Protein AF-A0A0D6JKE6-F1 (afdb_monomer_lite)

Organism: NCBI:txid1608628

pLDDT: mean 87.44, std 10.53, range [48.31, 97.19]

Sequence (81 aa):
MGRLLIAIAILLCLAWAGAVAYEAWVSWPHLSLDLSHGDAGTQAAYDQAVIMHVVRYAVVGIAPFLIVTALSLMFGRSRKS

Foldseek 3Di:
DVVVVVVVVVVVLVVQLVVLVVVLVVPPDDDDPPDDPPDPVSVVVSVVSNVVSVVVSVCSNCVVVVVVVVVCVVVVVVVVD

Secondary structure (DSSP, 8-state):
-HHHHHHHHHHHHHHHHHHHHHHHHHT-----TTS-TT-HHHHHHHHHHHHHHHHHHHHHHHHHHHHHHHHHHHHHHHTT-

Radius of gyration: 19.71 Å; chains: 1; bounding box: 47×33×48 Å

Structure (mmCIF, N/CA/C/O backbone):
data_AF-A0A0D6JKE6-F1
#
_entry.id   AF-A0A0D6JKE6-F1
#
loop_
_atom_site.group_PDB
_atom_site.id
_atom_site.type_symbol
_atom_site.label_atom_id
_atom_site.label_alt_id
_atom_site.label_comp_id
_atom_site.label_asym_id
_atom_site.label_entity_id
_atom_site.label_seq_id
_atom_site.pdbx_PDB_ins_code
_atom_site.Cartn_x
_atom_site.Cartn_y
_atom_site.Cartn_z
_atom_site.occupancy
_atom_site.B_iso_or_equiv
_atom_site.auth_seq_id
_atom_site.auth_comp_id
_atom_site.auth_asym_id
_atom_site.auth_atom_id
_atom_site.pdbx_PDB_model_num
ATOM 1 N N . MET A 1 1 ? -20.232 4.937 24.922 1.00 72.44 1 MET A N 1
ATOM 2 C CA . MET A 1 1 ? -19.122 4.021 24.557 1.00 72.44 1 MET A CA 1
ATOM 3 C C . MET A 1 1 ? -19.033 3.738 23.057 1.00 72.44 1 MET A C 1
ATOM 5 O O . MET A 1 1 ? -17.963 3.955 22.513 1.00 72.44 1 MET A O 1
ATOM 9 N N . GLY A 1 2 ? -20.110 3.354 22.355 1.00 86.25 2 GLY A N 1
ATOM 10 C CA . GLY A 1 2 ? -20.033 2.999 20.919 1.00 86.25 2 GLY A CA 1
ATOM 11 C C . GLY A 1 2 ? -19.420 4.064 19.991 1.00 86.25 2 GLY A C 1
ATOM 12 O O . GLY A 1 2 ? -18.553 3.748 19.188 1.00 86.25 2 GLY A O 1
ATOM 13 N N . ARG A 1 3 ? -19.785 5.344 20.153 1.00 90.38 3 ARG A N 1
ATOM 14 C CA . ARG A 1 3 ? -19.224 6.454 19.352 1.00 90.38 3 ARG A CA 1
ATOM 15 C C . ARG A 1 3 ? -17.713 6.645 19.530 1.00 90.38 3 ARG A C 1
ATOM 17 O O . ARG A 1 3 ? -17.026 6.943 18.563 1.00 90.38 3 ARG A O 1
ATOM 24 N N . LEU A 1 4 ? -17.208 6.446 20.749 1.00 93.25 4 LEU A N 1
ATOM 25 C CA . LEU A 1 4 ? -15.778 6.546 21.050 1.00 93.25 4 LEU A CA 1
ATOM 26 C C . LEU A 1 4 ? -15.000 5.419 20.360 1.00 93.25 4 LEU A C 1
ATOM 28 O O . LEU A 1 4 ? -13.972 5.675 19.749 1.00 93.25 4 LEU A O 1
ATOM 32 N N . LEU A 1 5 ? -15.526 4.190 20.400 1.00 90.56 5 LEU A N 1
ATOM 33 C CA . LEU A 1 5 ? -14.914 3.038 19.731 1.00 90.56 5 LEU A CA 1
ATOM 34 C C . LEU A 1 5 ? -14.867 3.217 18.209 1.00 90.56 5 LEU A C 1
ATOM 36 O O . LEU A 1 5 ? -13.851 2.912 17.595 1.00 90.56 5 LEU A O 1
ATOM 40 N N . ILE A 1 6 ? -15.931 3.764 17.611 1.00 89.62 6 ILE A N 1
ATOM 41 C CA . ILE A 1 6 ? -15.961 4.079 16.175 1.00 89.62 6 ILE A CA 1
ATOM 42 C C . ILE A 1 6 ? -14.918 5.149 15.836 1.00 89.62 6 ILE A C 1
ATOM 44 O O . ILE A 1 6 ? -14.174 4.983 14.875 1.00 89.62 6 ILE A O 1
ATOM 48 N N . ALA A 1 7 ? -14.820 6.219 16.631 1.00 93.69 7 ALA A N 1
ATOM 49 C CA . ALA A 1 7 ? -13.818 7.261 16.413 1.00 93.69 7 ALA A CA 1
ATOM 50 C C . ALA A 1 7 ? -12.386 6.704 16.497 1.00 93.69 7 ALA A C 1
ATOM 52 O O . ALA A 1 7 ? -11.569 6.989 15.626 1.00 93.69 7 ALA A O 1
ATOM 53 N N . ILE A 1 8 ? -12.102 5.857 17.492 1.00 93.81 8 ILE A N 1
ATOM 54 C CA . ILE A 1 8 ? -10.805 5.177 17.625 1.00 93.81 8 ILE A CA 1
ATOM 55 C C . ILE A 1 8 ? -10.530 4.295 16.402 1.00 93.81 8 ILE A C 1
ATOM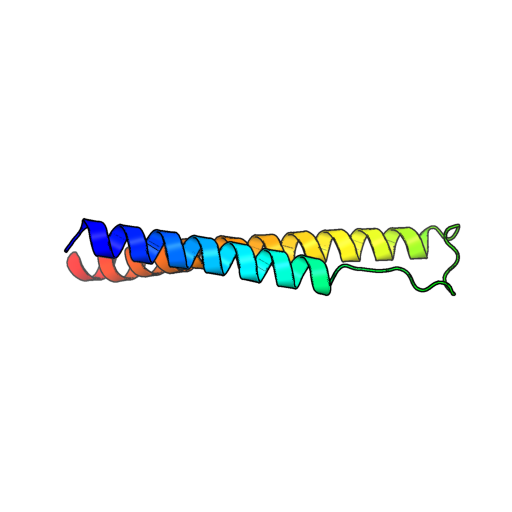 57 O O . ILE A 1 8 ? -9.437 4.355 15.847 1.00 93.81 8 ILE A O 1
ATOM 61 N N . ALA A 1 9 ? -11.513 3.515 15.946 1.00 88.69 9 ALA A N 1
ATOM 62 C CA . ALA A 1 9 ? -11.356 2.667 14.767 1.00 88.69 9 ALA A CA 1
ATOM 63 C C . ALA A 1 9 ? -11.044 3.487 13.504 1.00 88.69 9 ALA A C 1
ATOM 65 O O . ALA A 1 9 ? -10.132 3.138 12.760 1.00 88.69 9 ALA A O 1
ATOM 66 N N . ILE A 1 10 ? -11.741 4.610 13.297 1.00 90.81 10 ILE A N 1
ATOM 67 C CA . ILE A 1 10 ? -11.475 5.524 12.176 1.00 90.81 10 ILE A CA 1
ATOM 68 C C . ILE A 1 10 ? -10.050 6.079 12.259 1.00 90.81 10 ILE A C 1
ATOM 70 O O . ILE A 1 10 ? -9.331 6.053 11.263 1.00 90.81 10 ILE A O 1
ATOM 74 N N . LEU A 1 11 ? -9.619 6.542 13.436 1.00 95.38 11 LEU A N 1
ATOM 75 C CA . LEU A 1 11 ? -8.265 7.067 13.631 1.00 95.38 11 LEU A CA 1
ATOM 76 C C . LEU A 1 11 ? -7.194 6.009 13.351 1.00 95.38 11 LEU A C 1
ATOM 78 O O . LEU A 1 11 ? -6.200 6.316 12.701 1.00 95.38 11 LEU A O 1
ATOM 82 N N . LEU A 1 12 ? -7.411 4.765 13.781 1.00 92.94 12 LEU A N 1
ATOM 83 C CA . LEU A 1 12 ? -6.504 3.655 13.487 1.00 92.94 12 LEU A CA 1
ATOM 84 C C . LEU A 1 12 ? -6.444 3.347 11.986 1.00 92.94 12 LEU A C 1
ATOM 86 O O . LEU A 1 12 ? -5.354 3.144 11.455 1.00 92.94 12 LEU A O 1
ATOM 90 N N . CYS A 1 13 ? -7.582 3.362 11.284 1.00 91.25 13 CYS A N 1
ATOM 91 C CA . CYS A 1 13 ? -7.611 3.187 9.830 1.00 91.25 13 CYS A CA 1
ATOM 92 C C . CYS A 1 13 ? -6.861 4.309 9.101 1.00 91.25 13 CYS A C 1
ATOM 94 O O . CYS A 1 13 ? -6.099 4.029 8.178 1.00 91.25 13 CYS A O 1
ATOM 96 N N . LEU A 1 14 ? -7.045 5.563 9.523 1.00 93.94 14 LEU A N 1
ATOM 97 C CA . LEU A 1 14 ? -6.337 6.708 8.948 1.00 93.94 14 LEU A CA 1
ATOM 98 C C . LEU A 1 14 ? -4.833 6.637 9.220 1.00 93.94 14 LEU A C 1
ATOM 100 O O . LEU A 1 14 ? -4.040 6.851 8.306 1.00 93.94 14 LEU A O 1
ATOM 104 N N . ALA A 1 15 ? -4.438 6.293 10.448 1.00 96.06 15 ALA A N 1
ATOM 105 C CA . ALA A 1 15 ? -3.037 6.117 10.811 1.00 96.06 15 ALA A CA 1
ATOM 106 C C . ALA A 1 15 ? -2.381 4.995 9.993 1.00 96.06 15 ALA A C 1
ATOM 108 O O . ALA A 1 15 ? -1.275 5.174 9.491 1.00 96.06 15 ALA A O 1
ATOM 109 N N . TRP A 1 16 ? -3.079 3.872 9.795 1.00 95.19 16 TRP A N 1
ATOM 110 C CA . TRP A 1 16 ? -2.595 2.776 8.957 1.00 95.19 16 TRP A CA 1
ATOM 111 C C . TRP A 1 16 ? -2.442 3.197 7.496 1.00 95.19 16 TRP A C 1
ATOM 113 O O . TRP A 1 16 ? -1.383 2.997 6.909 1.00 95.19 16 TRP A O 1
ATOM 123 N N . ALA A 1 17 ? -3.471 3.820 6.916 1.00 93.31 17 ALA A N 1
ATOM 124 C CA . ALA A 1 17 ? -3.419 4.301 5.540 1.00 93.31 17 ALA A CA 1
ATOM 125 C C . ALA A 1 17 ? -2.269 5.302 5.340 1.00 93.31 17 ALA A C 1
ATOM 127 O O . ALA A 1 17 ? -1.528 5.195 4.366 1.00 93.31 17 ALA A O 1
ATOM 128 N N . GLY A 1 18 ? -2.081 6.222 6.292 1.00 96.69 18 GLY A N 1
ATOM 129 C CA . GLY A 1 18 ? -0.967 7.167 6.296 1.00 96.69 18 GLY A CA 1
ATOM 130 C C . GLY A 1 18 ? 0.396 6.479 6.380 1.00 96.69 18 GLY A C 1
ATOM 131 O O . GLY A 1 18 ? 1.285 6.812 5.603 1.00 96.69 18 GLY A O 1
ATOM 132 N N . ALA A 1 19 ? 0.552 5.486 7.259 1.00 96.50 19 ALA A N 1
ATOM 133 C CA . ALA A 1 19 ? 1.793 4.723 7.390 1.00 96.50 19 ALA A CA 1
ATOM 134 C C . ALA A 1 19 ? 2.129 3.948 6.106 1.00 96.50 19 ALA A C 1
ATOM 136 O O . ALA A 1 19 ? 3.250 4.028 5.615 1.00 96.50 19 ALA A O 1
ATOM 137 N N . VAL A 1 20 ? 1.152 3.253 5.516 1.00 96.56 20 VAL A N 1
ATOM 138 C CA . VAL A 1 20 ? 1.340 2.514 4.256 1.00 96.56 20 VAL A CA 1
ATOM 139 C C . VAL A 1 20 ? 1.688 3.464 3.110 1.00 96.56 20 VAL A C 1
ATOM 141 O O . VAL A 1 20 ? 2.590 3.162 2.333 1.00 96.56 20 VAL A O 1
ATOM 144 N N . ALA A 1 21 ? 1.017 4.616 3.017 1.00 95.12 21 ALA A N 1
ATOM 145 C CA . ALA A 1 21 ? 1.312 5.623 2.000 1.00 95.12 21 ALA A CA 1
ATOM 146 C C . ALA A 1 21 ? 2.716 6.223 2.168 1.00 95.12 21 ALA A C 1
ATOM 148 O O . ALA A 1 21 ? 3.435 6.381 1.183 1.00 95.12 21 ALA A O 1
ATOM 149 N N . TYR A 1 22 ? 3.122 6.520 3.405 1.00 97.19 22 TYR A N 1
ATOM 150 C CA . TYR A 1 22 ? 4.460 7.021 3.712 1.00 97.19 22 TYR A CA 1
ATOM 151 C C . TYR A 1 22 ? 5.542 6.007 3.330 1.00 97.19 22 TYR A C 1
ATOM 153 O O . TYR A 1 22 ? 6.481 6.346 2.613 1.00 97.19 22 TYR A O 1
ATOM 161 N N . GLU A 1 23 ? 5.380 4.750 3.737 1.00 96.50 23 GLU A N 1
ATOM 162 C CA . GLU A 1 23 ? 6.317 3.680 3.394 1.00 96.50 23 GLU A CA 1
ATOM 163 C C . GLU A 1 23 ? 6.395 3.461 1.878 1.00 96.50 23 GLU A C 1
ATOM 165 O O . GLU A 1 23 ? 7.492 3.358 1.328 1.00 96.50 23 GLU A O 1
ATOM 170 N N . ALA A 1 24 ? 5.254 3.454 1.180 1.00 94.88 24 ALA A N 1
ATOM 171 C CA . ALA A 1 24 ? 5.203 3.318 -0.276 1.00 94.88 24 ALA A CA 1
ATOM 172 C C . ALA A 1 24 ? 5.922 4.467 -0.997 1.00 94.88 24 ALA A C 1
ATOM 174 O O . ALA A 1 24 ? 6.549 4.243 -2.033 1.00 94.88 24 ALA A O 1
ATOM 175 N N . TRP A 1 25 ? 5.832 5.682 -0.452 1.00 94.69 25 TRP A N 1
ATOM 176 C CA . TRP A 1 25 ? 6.511 6.862 -0.975 1.00 94.69 25 TRP A CA 1
ATOM 177 C C . TRP A 1 25 ? 8.027 6.787 -0.774 1.00 94.69 25 TRP A C 1
ATOM 179 O O . TRP A 1 25 ? 8.789 6.990 -1.716 1.00 94.69 25 TRP A O 1
ATOM 189 N N . VAL A 1 26 ? 8.477 6.466 0.442 1.00 96.00 26 VAL A N 1
ATOM 190 C CA . VAL A 1 26 ? 9.909 6.435 0.787 1.00 96.00 26 VAL A CA 1
ATOM 191 C C . VAL A 1 26 ? 10.653 5.322 0.049 1.00 96.00 26 VAL A C 1
ATOM 193 O O . VAL A 1 26 ? 11.810 5.495 -0.326 1.00 96.00 26 VAL A O 1
ATOM 196 N N . SER A 1 27 ? 10.000 4.187 -0.183 1.00 92.81 27 SER A N 1
ATOM 197 C CA . SER A 1 27 ? 10.610 3.018 -0.826 1.00 92.81 27 SER A CA 1
ATOM 198 C C . SER A 1 27 ? 10.355 2.934 -2.335 1.00 92.81 27 SER A C 1
ATOM 200 O O . SER A 1 27 ? 10.514 1.865 -2.925 1.00 92.81 27 SER A O 1
ATOM 202 N N . TRP A 1 28 ? 9.951 4.040 -2.970 1.00 93.56 28 TRP A N 1
ATOM 203 C CA . TRP A 1 28 ? 9.604 4.053 -4.388 1.00 93.56 28 TRP A CA 1
ATOM 204 C C . TRP A 1 28 ? 10.761 3.554 -5.283 1.00 93.56 28 TRP A C 1
ATOM 206 O O . TRP A 1 28 ? 11.910 3.986 -5.104 1.00 93.56 28 TRP A O 1
ATOM 216 N N . PRO A 1 29 ? 10.486 2.676 -6.270 1.00 90.19 29 PRO A N 1
ATOM 217 C CA . PRO A 1 29 ? 11.500 2.206 -7.205 1.00 90.19 29 PRO A CA 1
ATOM 218 C C . PRO A 1 29 ? 12.120 3.364 -7.990 1.00 90.19 29 PRO A C 1
ATOM 220 O O . PRO A 1 29 ? 11.420 4.163 -8.619 1.00 90.19 29 PRO A O 1
ATOM 223 N N . HIS A 1 30 ? 13.448 3.427 -7.999 1.00 87.81 30 HIS A N 1
ATOM 224 C CA . HIS A 1 30 ? 14.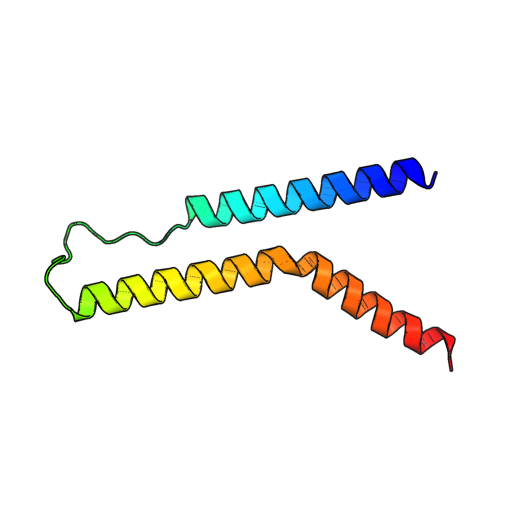223 4.417 -8.741 1.00 87.81 30 HIS A CA 1
ATOM 225 C C . HIS A 1 30 ? 15.221 3.725 -9.673 1.00 87.81 30 HIS A C 1
ATOM 227 O O . HIS A 1 30 ? 15.744 2.656 -9.363 1.00 87.81 30 HIS A O 1
ATOM 233 N N . LEU A 1 31 ? 15.470 4.345 -10.826 1.00 83.25 31 LEU A N 1
ATOM 234 C CA . LEU A 1 31 ? 16.522 3.937 -11.751 1.00 83.25 31 LEU A CA 1
ATOM 235 C C . LEU A 1 31 ? 17.837 4.596 -11.343 1.00 83.25 31 LEU A C 1
ATOM 237 O O . LEU A 1 31 ? 17.886 5.804 -11.103 1.00 83.25 31 LEU A O 1
ATOM 241 N N . SER A 1 32 ? 18.907 3.807 -11.286 1.00 79.25 32 SER A N 1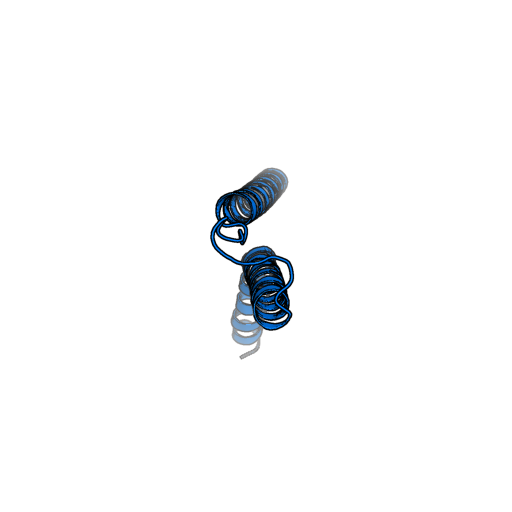
ATOM 242 C CA . SER A 1 32 ? 20.259 4.340 -11.137 1.00 79.25 32 SER A CA 1
ATOM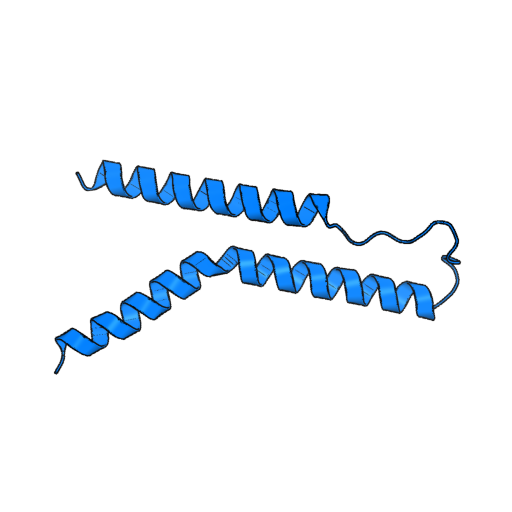 243 C C . SER A 1 32 ? 20.627 5.169 -12.366 1.00 79.25 32 SER A C 1
ATOM 245 O O . SER A 1 32 ?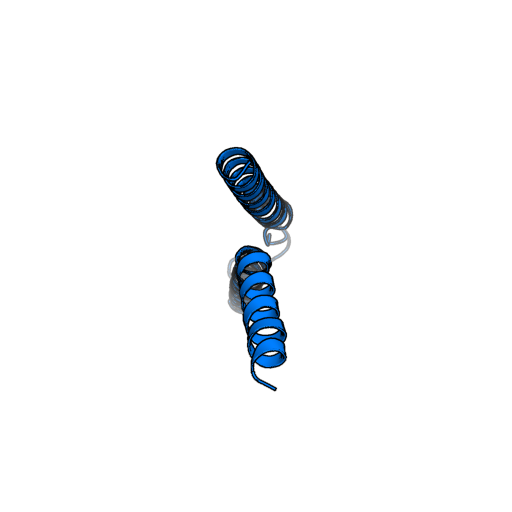 20.373 4.752 -13.495 1.00 79.25 32 SER A O 1
ATOM 247 N N . LEU A 1 33 ? 21.277 6.314 -12.147 1.00 75.62 33 LEU A N 1
ATOM 248 C CA . LEU A 1 33 ? 21.756 7.206 -13.213 1.00 75.62 33 LEU A CA 1
ATOM 249 C C . LEU A 1 33 ? 22.711 6.513 -14.201 1.00 75.62 33 LEU A C 1
ATOM 251 O O . LEU A 1 33 ? 22.797 6.928 -15.352 1.00 75.62 33 LEU A O 1
ATOM 255 N N . ASP A 1 34 ? 23.378 5.443 -13.764 1.00 76.56 34 ASP A N 1
ATOM 256 C CA . ASP A 1 34 ? 24.329 4.670 -14.571 1.00 76.56 34 ASP A CA 1
ATOM 257 C C . ASP A 1 34 ? 23.658 3.712 -15.574 1.00 76.56 34 ASP A C 1
ATOM 259 O O . ASP A 1 34 ? 24.335 3.137 -16.428 1.00 76.56 34 ASP A O 1
ATOM 263 N N . LEU A 1 35 ? 22.337 3.514 -15.493 1.00 72.81 35 LEU A N 1
ATOM 264 C CA . LEU A 1 35 ? 21.600 2.641 -16.406 1.00 72.81 35 LEU A CA 1
ATOM 265 C C . LEU A 1 35 ? 21.069 3.434 -17.609 1.00 72.81 35 LEU A C 1
ATOM 267 O O . LEU A 1 35 ? 20.411 4.471 -17.479 1.00 72.81 35 LEU A O 1
ATOM 271 N N . SER A 1 36 ? 21.340 2.921 -18.812 1.00 71.25 36 SER A N 1
ATOM 272 C CA . SER A 1 36 ? 20.844 3.516 -20.053 1.00 71.25 36 SER A CA 1
ATOM 273 C C . SER A 1 36 ? 19.321 3.444 -20.100 1.00 71.25 36 SER A C 1
ATOM 275 O O . SER A 1 36 ? 18.737 2.364 -20.160 1.00 71.25 36 SER A O 1
ATOM 277 N N . HIS A 1 37 ? 18.674 4.606 -20.165 1.00 66.06 37 HIS A N 1
ATOM 278 C CA . HIS A 1 37 ? 17.222 4.708 -20.334 1.00 66.06 37 HIS A CA 1
ATOM 279 C C . HIS A 1 37 ? 16.745 4.191 -21.703 1.00 66.06 37 HIS A C 1
ATOM 281 O O . HIS A 1 37 ? 15.546 4.029 -21.905 1.00 66.06 37 HIS A O 1
ATOM 287 N N . GLY A 1 38 ? 17.662 3.958 -22.649 1.00 74.00 38 GLY A N 1
ATOM 288 C CA . GLY A 1 38 ? 17.354 3.437 -23.981 1.00 74.00 38 GLY A CA 1
ATOM 289 C C . GLY A 1 38 ? 17.387 1.912 -24.087 1.00 74.00 38 GLY A C 1
ATOM 290 O O . GLY A 1 38 ? 17.022 1.385 -25.135 1.00 74.00 38 GLY A O 1
ATOM 291 N N . ASP A 1 39 ? 17.829 1.200 -23.046 1.00 83.44 39 ASP A N 1
ATOM 292 C CA . ASP A 1 39 ? 17.827 -0.261 -23.050 1.00 83.44 39 ASP A CA 1
ATOM 293 C C . ASP A 1 39 ? 16.446 -0.812 -22.657 1.00 83.44 39 ASP A C 1
ATOM 295 O O . ASP A 1 39 ? 15.924 -0.540 -21.572 1.00 83.44 39 ASP A O 1
ATOM 299 N N . ALA A 1 40 ? 15.865 -1.625 -23.541 1.00 84.25 40 ALA A N 1
ATOM 300 C CA . ALA A 1 40 ? 14.558 -2.242 -23.337 1.00 84.25 40 ALA A CA 1
ATOM 301 C C . ALA A 1 40 ? 14.541 -3.188 -22.122 1.00 84.25 40 ALA A C 1
ATOM 303 O O . ALA A 1 40 ? 13.515 -3.301 -21.450 1.00 84.25 40 ALA A O 1
ATOM 304 N N . GLY A 1 41 ? 15.670 -3.840 -21.810 1.00 86.25 41 GLY A N 1
ATOM 305 C CA . GLY A 1 41 ? 15.779 -4.714 -20.637 1.00 86.25 41 GLY A CA 1
ATOM 306 C C . GLY A 1 41 ? 15.672 -3.938 -19.324 1.00 86.25 41 GLY A C 1
ATOM 307 O O . GLY A 1 41 ? 14.943 -4.334 -18.413 1.00 86.25 41 GLY A O 1
ATOM 308 N N . THR A 1 42 ? 16.341 -2.790 -19.257 1.00 87.31 42 THR A N 1
ATOM 309 C CA . THR A 1 42 ? 16.303 -1.883 -18.103 1.00 87.31 42 THR A CA 1
ATOM 310 C C . THR A 1 42 ? 14.900 -1.313 -17.863 1.00 87.31 42 THR A C 1
ATOM 312 O O . THR A 1 42 ? 14.432 -1.309 -16.722 1.00 87.31 42 THR A O 1
ATOM 315 N N . GLN A 1 43 ? 14.199 -0.883 -18.920 1.00 87.19 43 GLN A N 1
ATOM 316 C CA . GLN A 1 43 ? 12.820 -0.389 -18.795 1.00 87.19 43 GLN A CA 1
ATOM 317 C C . GLN A 1 43 ? 11.868 -1.479 -18.285 1.00 87.19 43 GLN A C 1
ATOM 319 O O . GLN A 1 43 ? 11.127 -1.247 -17.333 1.00 87.19 43 GLN A O 1
ATOM 324 N N . ALA A 1 44 ? 11.950 -2.694 -18.838 1.00 89.88 44 ALA A N 1
ATOM 325 C CA . ALA A 1 44 ? 11.103 -3.807 -18.408 1.00 89.88 44 ALA A CA 1
ATOM 326 C C . ALA A 1 44 ? 11.328 -4.185 -16.932 1.00 89.88 44 ALA A C 1
ATOM 328 O O . ALA A 1 44 ? 10.372 -4.468 -16.206 1.00 89.88 44 ALA A O 1
ATOM 329 N N . ALA A 1 45 ? 12.581 -4.159 -16.466 1.00 89.94 45 ALA A N 1
ATOM 330 C CA . ALA A 1 45 ? 12.906 -4.411 -15.065 1.00 89.94 45 ALA A CA 1
ATOM 331 C C . ALA A 1 45 ? 12.339 -3.323 -14.137 1.00 89.94 45 ALA A C 1
ATOM 333 O O . ALA A 1 45 ? 11.822 -3.637 -13.060 1.00 89.94 45 ALA A O 1
ATOM 334 N N . TYR A 1 46 ? 12.398 -2.055 -14.558 1.00 90.56 46 TYR A N 1
ATOM 335 C CA . TYR A 1 46 ? 11.806 -0.947 -13.812 1.00 90.56 46 TYR A CA 1
ATOM 336 C C . TYR A 1 46 ? 10.284 -1.073 -13.718 1.00 90.56 46 TYR A C 1
ATOM 338 O O . TYR A 1 46 ? 9.730 -1.002 -12.620 1.00 90.56 46 TYR A O 1
ATOM 346 N N . ASP A 1 47 ? 9.615 -1.347 -14.838 1.00 91.62 47 ASP A N 1
ATOM 347 C CA . ASP A 1 47 ? 8.163 -1.531 -14.878 1.00 91.62 47 ASP A CA 1
ATOM 348 C C . ASP A 1 47 ? 7.724 -2.686 -13.973 1.00 91.62 47 ASP A C 1
ATOM 350 O O . ASP A 1 47 ? 6.774 -2.556 -13.195 1.00 91.62 47 ASP A O 1
ATOM 354 N N . GLN A 1 48 ? 8.457 -3.803 -13.993 1.00 94.00 48 GLN A N 1
ATOM 355 C CA . GLN A 1 48 ? 8.199 -4.921 -13.090 1.00 94.00 48 GLN A CA 1
ATOM 356 C C . GLN A 1 48 ? 8.375 -4.518 -11.619 1.00 94.00 48 GLN A C 1
ATOM 358 O O . GLN A 1 48 ? 7.550 -4.894 -10.781 1.00 94.00 48 GLN A O 1
ATOM 363 N N . ALA A 1 49 ? 9.414 -3.747 -11.289 1.00 93.62 49 ALA A N 1
ATOM 364 C CA . ALA A 1 49 ? 9.635 -3.261 -9.930 1.00 93.62 49 ALA A CA 1
ATOM 365 C C . ALA A 1 49 ? 8.492 -2.347 -9.463 1.00 93.62 49 ALA A C 1
ATOM 367 O O . ALA A 1 49 ? 7.995 -2.518 -8.348 1.00 93.62 49 ALA A O 1
ATOM 368 N N . VAL A 1 50 ? 8.019 -1.439 -10.322 1.00 94.69 50 VAL A N 1
ATOM 369 C CA . VAL A 1 50 ? 6.864 -0.570 -10.042 1.00 94.69 50 VAL A CA 1
ATOM 370 C C . VAL A 1 50 ? 5.598 -1.395 -9.817 1.00 94.69 50 VAL A C 1
ATOM 372 O O . VAL A 1 50 ? 4.904 -1.184 -8.821 1.00 94.69 50 VAL A O 1
ATOM 375 N N . ILE A 1 51 ? 5.312 -2.378 -10.675 1.00 96.31 51 ILE A N 1
ATOM 376 C CA . ILE A 1 51 ? 4.141 -3.255 -10.518 1.00 96.31 51 ILE A CA 1
ATOM 377 C C . ILE A 1 51 ? 4.209 -4.011 -9.189 1.00 96.31 51 ILE A C 1
ATOM 379 O O . ILE A 1 51 ? 3.247 -4.000 -8.418 1.00 96.31 51 ILE A O 1
ATOM 383 N N . MET A 1 52 ? 5.348 -4.639 -8.890 1.00 95.06 52 MET A N 1
ATOM 384 C CA . MET A 1 52 ? 5.535 -5.385 -7.644 1.00 95.06 52 MET A CA 1
ATOM 385 C C . MET A 1 52 ? 5.398 -4.487 -6.414 1.00 95.06 52 MET A C 1
ATOM 387 O O . MET A 1 52 ? 4.806 -4.901 -5.415 1.00 95.06 52 MET A O 1
ATOM 391 N N . HIS A 1 53 ? 5.893 -3.252 -6.495 1.00 95.31 53 HIS A N 1
ATOM 392 C CA . HIS A 1 53 ? 5.762 -2.252 -5.440 1.00 95.31 53 HIS A CA 1
ATOM 393 C C . HIS A 1 53 ? 4.302 -1.889 -5.178 1.00 95.31 53 HIS A C 1
ATOM 395 O O . HIS A 1 53 ? 3.825 -1.997 -4.047 1.00 95.31 53 HIS A O 1
ATOM 401 N N . VAL A 1 54 ? 3.567 -1.532 -6.233 1.00 95.50 54 VAL A N 1
ATOM 402 C CA . VAL A 1 54 ? 2.148 -1.171 -6.144 1.00 95.50 54 VAL A CA 1
ATOM 403 C C . VAL A 1 54 ? 1.331 -2.333 -5.586 1.00 95.50 54 VAL A C 1
ATOM 405 O O . VAL A 1 54 ? 0.554 -2.136 -4.653 1.00 95.50 54 VAL A O 1
ATOM 408 N N . VAL A 1 55 ? 1.537 -3.552 -6.092 1.00 96.12 55 VAL A N 1
ATOM 409 C CA . VAL A 1 55 ? 0.832 -4.748 -5.605 1.00 96.12 55 VAL A CA 1
ATOM 410 C C . VAL A 1 55 ? 1.138 -4.998 -4.130 1.00 96.12 55 VAL A C 1
ATOM 412 O O . VAL A 1 55 ? 0.216 -5.214 -3.342 1.00 96.12 55 VAL A O 1
ATOM 415 N N . ARG A 1 56 ? 2.411 -4.923 -3.724 1.00 95.12 56 ARG A N 1
ATOM 416 C CA . ARG A 1 56 ? 2.820 -5.118 -2.327 1.00 95.12 56 ARG A CA 1
ATOM 417 C C . ARG A 1 56 ? 2.118 -4.130 -1.401 1.00 95.12 56 ARG A C 1
ATOM 419 O O . ARG A 1 56 ? 1.508 -4.551 -0.418 1.00 95.12 56 ARG A O 1
ATOM 426 N N . TYR A 1 57 ? 2.179 -2.837 -1.705 1.00 95.62 57 TYR A N 1
ATOM 427 C CA . TYR A 1 57 ? 1.588 -1.812 -0.845 1.00 95.62 57 TYR A CA 1
ATOM 428 C C . TYR A 1 57 ? 0.056 -1.790 -0.912 1.00 95.62 57 TYR A C 1
ATOM 430 O O . TYR A 1 57 ? -0.580 -1.498 0.100 1.00 95.62 57 TYR A O 1
ATOM 438 N N . ALA A 1 58 ? -0.556 -2.203 -2.027 1.00 93.50 58 ALA A N 1
ATOM 439 C CA . ALA A 1 58 ? -1.999 -2.432 -2.100 1.00 93.50 58 ALA A CA 1
ATOM 440 C C . ALA A 1 58 ? -2.440 -3.566 -1.158 1.00 93.50 58 ALA A C 1
ATOM 442 O O . ALA A 1 58 ? -3.392 -3.395 -0.395 1.00 93.50 58 ALA A O 1
ATOM 443 N N . VAL A 1 59 ? -1.718 -4.694 -1.151 1.00 93.75 59 VAL A N 1
ATOM 444 C CA . VAL A 1 59 ? -1.996 -5.835 -0.259 1.00 93.75 59 VAL A CA 1
ATOM 445 C C . VAL A 1 59 ? -1.807 -5.452 1.210 1.00 93.75 59 VAL A C 1
ATOM 447 O O . VAL A 1 59 ? -2.664 -5.752 2.043 1.00 93.75 59 VAL A O 1
ATOM 450 N N . VAL A 1 60 ? -0.719 -4.753 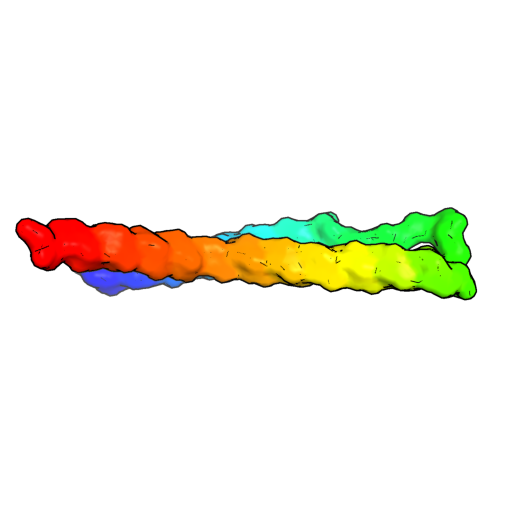1.542 1.00 94.25 60 VAL A N 1
ATOM 451 C CA . VAL A 1 60 ? -0.475 -4.268 2.911 1.00 94.25 60 VAL A CA 1
ATOM 452 C C . VAL A 1 60 ? -1.539 -3.243 3.327 1.00 94.25 60 VAL A C 1
ATOM 454 O O . VAL A 1 60 ? -2.026 -3.280 4.459 1.00 94.25 60 VAL A O 1
ATOM 457 N N . GLY A 1 61 ? -1.973 -2.377 2.409 1.00 92.06 61 GLY A N 1
ATOM 458 C CA . GLY A 1 61 ? -3.033 -1.397 2.644 1.00 92.06 61 GLY A CA 1
ATOM 459 C C . GLY A 1 61 ? -4.360 -2.031 3.066 1.00 92.06 61 GLY A C 1
ATOM 460 O O . GLY A 1 61 ? -4.993 -1.553 4.006 1.00 92.06 61 GLY A O 1
ATOM 461 N N . ILE A 1 62 ? -4.749 -3.147 2.442 1.00 93.19 62 ILE A N 1
ATOM 462 C CA . ILE A 1 62 ? -5.996 -3.865 2.766 1.00 93.19 62 ILE A CA 1
ATOM 463 C C . ILE A 1 62 ? -5.856 -4.871 3.920 1.00 93.19 62 ILE A C 1
ATOM 465 O O . ILE A 1 62 ? -6.854 -5.466 4.333 1.00 93.19 62 ILE A O 1
ATOM 469 N N . ALA A 1 63 ? -4.654 -5.063 4.474 1.00 91.88 63 ALA A N 1
ATOM 470 C CA . ALA A 1 63 ? -4.398 -6.056 5.518 1.00 91.88 63 ALA A CA 1
ATOM 471 C C . ALA A 1 63 ? -5.338 -5.946 6.740 1.00 91.88 63 ALA A C 1
ATOM 473 O O . ALA A 1 63 ? -5.855 -6.983 7.163 1.00 91.88 63 ALA A O 1
ATOM 474 N N . PRO A 1 64 ? -5.663 -4.750 7.279 1.00 88.62 64 PRO A N 1
ATOM 475 C CA . PRO A 1 64 ? -6.593 -4.644 8.404 1.00 88.62 64 PRO A CA 1
ATOM 476 C C . PRO A 1 64 ? -7.987 -5.184 8.069 1.00 88.62 64 PRO A C 1
ATOM 478 O O . PRO A 1 64 ? -8.594 -5.878 8.883 1.00 88.62 64 PRO A O 1
ATOM 481 N N . PHE A 1 65 ? -8.480 -4.922 6.855 1.00 87.88 65 PHE A N 1
ATOM 482 C CA . PHE A 1 65 ? -9.775 -5.425 6.397 1.00 87.88 65 PHE A CA 1
ATOM 483 C C . PHE A 1 65 ? -9.775 -6.953 6.279 1.00 87.88 65 PHE A C 1
ATOM 485 O O . PHE A 1 65 ? -10.725 -7.612 6.716 1.00 87.88 65 PHE A O 1
ATOM 492 N N . LEU A 1 66 ? -8.692 -7.527 5.747 1.00 89.19 66 LEU A N 1
ATOM 493 C CA . LEU A 1 66 ? -8.532 -8.978 5.639 1.00 89.19 66 LEU A CA 1
ATOM 494 C C . LEU A 1 66 ? -8.477 -9.640 7.020 1.00 89.19 66 LEU A C 1
ATOM 496 O O . LEU A 1 66 ? -9.156 -10.643 7.236 1.00 89.19 66 LEU A O 1
ATOM 500 N N . ILE A 1 67 ? -7.744 -9.053 7.971 1.00 88.69 67 ILE A N 1
ATOM 501 C CA . ILE A 1 67 ? -7.646 -9.551 9.351 1.00 88.69 67 ILE A CA 1
ATOM 502 C C . ILE A 1 67 ? -9.016 -9.519 10.036 1.00 88.69 67 ILE A C 1
ATOM 504 O O . ILE A 1 67 ? -9.452 -10.532 10.581 1.00 88.69 67 ILE A O 1
ATOM 508 N N . VAL A 1 68 ? -9.731 -8.391 9.978 1.00 88.06 68 VAL A N 1
ATOM 509 C CA . VAL A 1 68 ? -11.066 -8.264 10.588 1.00 88.06 68 VAL A CA 1
ATOM 510 C C . VAL A 1 68 ? -12.042 -9.278 9.990 1.00 88.06 68 VAL A C 1
ATOM 512 O O . VAL A 1 68 ? -12.780 -9.939 10.728 1.00 88.06 68 VAL A O 1
ATOM 515 N N . THR A 1 69 ? -12.023 -9.447 8.668 1.00 88.44 69 THR A N 1
ATOM 516 C CA . THR A 1 69 ? -12.881 -10.416 7.977 1.00 88.44 69 THR A CA 1
ATOM 517 C C . THR A 1 69 ? -12.538 -11.853 8.377 1.00 88.44 69 THR A C 1
ATOM 519 O O . THR A 1 69 ? -13.434 -12.619 8.735 1.00 88.44 69 THR A O 1
ATOM 522 N N . ALA A 1 70 ? -11.253 -12.215 8.397 1.00 89.50 70 ALA A N 1
ATOM 523 C CA . ALA A 1 70 ? -10.793 -13.547 8.785 1.00 89.50 70 ALA A CA 1
ATOM 524 C C . ALA A 1 70 ? -11.183 -13.893 10.230 1.00 89.50 70 ALA A C 1
ATOM 526 O O . ALA A 1 70 ? -11.764 -14.953 10.475 1.00 89.50 70 ALA A O 1
ATOM 527 N N . LEU A 1 71 ? -10.955 -12.977 11.177 1.00 88.94 71 LEU A N 1
ATOM 528 C CA . LEU A 1 71 ? -11.352 -13.167 12.575 1.00 88.94 71 LEU A CA 1
ATOM 529 C C . LEU A 1 71 ? -12.873 -13.314 12.704 1.00 88.94 71 LEU A C 1
ATOM 531 O O . LEU A 1 71 ? -13.350 -14.215 13.394 1.00 88.94 71 LEU A O 1
ATOM 535 N N . SER A 1 72 ? -13.646 -12.491 11.992 1.00 86.31 72 SER A N 1
ATOM 536 C CA . SER A 1 72 ? -15.113 -12.572 11.999 1.00 86.31 72 SER A CA 1
ATOM 537 C C . SER A 1 72 ? -15.619 -13.930 11.502 1.00 86.31 72 SER A C 1
ATOM 539 O O . SER A 1 72 ? -16.539 -14.497 12.092 1.00 86.31 72 SER A O 1
ATOM 541 N N . LEU A 1 73 ? -14.992 -14.493 10.464 1.00 87.50 73 LEU A N 1
ATOM 542 C CA . LEU A 1 73 ? -15.320 -15.827 9.952 1.00 87.50 73 LEU A CA 1
ATOM 543 C C . LEU A 1 73 ? -14.935 -16.942 10.938 1.00 87.50 73 LEU A C 1
ATOM 545 O O . LEU A 1 73 ? -15.708 -17.887 11.121 1.00 87.50 73 LEU A O 1
ATOM 549 N N . MET A 1 74 ? -13.776 -16.835 11.595 1.00 87.44 74 MET A N 1
ATOM 550 C CA . MET A 1 74 ? -13.311 -17.819 12.581 1.00 87.44 74 MET A CA 1
ATOM 551 C C . MET A 1 74 ? -14.202 -17.846 13.831 1.00 87.44 74 MET A C 1
ATOM 553 O O . MET A 1 74 ? -14.685 -18.907 14.231 1.00 87.44 74 MET A O 1
ATOM 557 N N . PHE A 1 75 ? -14.486 -16.685 14.425 1.00 82.81 75 PHE A N 1
ATOM 558 C CA . PHE A 1 75 ? -15.309 -16.597 15.636 1.00 82.81 75 PHE A CA 1
ATOM 559 C C . PHE A 1 75 ? -16.809 -16.753 15.354 1.00 82.81 75 PHE A C 1
ATOM 561 O O . PHE A 1 75 ? -17.541 -17.275 16.196 1.00 82.81 75 PHE A O 1
ATOM 568 N N . GLY A 1 76 ? -17.275 -16.373 14.161 1.00 73.19 76 GLY A N 1
ATOM 569 C CA . GLY A 1 76 ? -18.652 -16.607 13.722 1.00 73.19 76 GLY A CA 1
ATOM 570 C C . GLY A 1 76 ? -18.985 -18.092 13.542 1.00 73.19 76 GLY A C 1
ATOM 571 O O . GLY A 1 76 ? -20.119 -18.496 13.804 1.00 73.19 76 GLY A O 1
ATOM 572 N N . ARG A 1 77 ? -18.001 -18.921 13.159 1.00 61.34 77 ARG A N 1
ATOM 573 C CA . ARG A 1 77 ? -18.137 -20.390 13.119 1.00 61.34 77 ARG A CA 1
ATOM 574 C C . ARG A 1 77 ? -18.204 -21.016 14.513 1.00 61.34 77 ARG A C 1
ATOM 576 O O . ARG A 1 77 ? -18.989 -21.935 14.708 1.00 61.34 77 ARG A O 1
ATOM 583 N N . SER A 1 78 ? -17.442 -20.492 15.475 1.00 58.09 78 SER A N 1
ATOM 584 C CA . SER A 1 78 ? -17.359 -21.033 16.843 1.00 58.09 78 SER A CA 1
ATOM 585 C C . SER A 1 78 ? -18.681 -20.941 17.629 1.00 58.09 78 SER A C 1
ATOM 587 O O . SER A 1 78 ? -18.962 -21.786 18.466 1.00 58.09 78 SER A O 1
ATOM 589 N N . ARG A 1 79 ? -19.555 -19.971 17.321 1.00 57.84 79 ARG A N 1
ATOM 590 C CA . ARG A 1 79 ? -20.873 -19.821 17.978 1.00 57.84 79 ARG A CA 1
ATOM 591 C C . ARG A 1 79 ? -21.982 -20.753 17.472 1.00 57.84 79 ARG A C 1
ATOM 593 O O . ARG A 1 79 ? -23.073 -20.714 18.031 1.00 57.84 79 ARG A O 1
ATOM 600 N N . LYS A 1 80 ? -21.759 -21.502 16.387 1.00 55.34 80 LYS A N 1
ATOM 601 C CA . LYS A 1 80 ? -22.777 -22.374 15.766 1.00 55.34 80 LYS A CA 1
ATOM 602 C C . LYS A 1 80 ? -22.536 -23.875 15.997 1.00 55.34 80 LYS A C 1
ATOM 604 O O . LYS A 1 80 ? -23.259 -24.673 15.407 1.00 55.34 80 LYS A O 1
ATOM 609 N N . SER A 1 81 ? -21.541 -24.243 16.807 1.00 48.31 81 SER A N 1
ATOM 610 C CA . SER A 1 81 ? -21.289 -25.618 17.267 1.00 48.31 81 SER A CA 1
ATOM 611 C C . SER A 1 81 ? -21.642 -25.758 18.739 1.00 48.31 81 SER A C 1
ATOM 613 O O . SER A 1 81 ? -21.867 -26.921 19.130 1.00 48.31 81 SER A O 1
#